Protein AF-A0A2A4IQQ9-F1 (afdb_monomer_lite)

Radius of gyration: 12.37 Å; chains: 1; bounding box: 28×28×32 Å

pLDDT: mean 91.97, std 7.65, range [53.97, 97.88]

Structure (mmCIF, N/CA/C/O backbone):
data_AF-A0A2A4IQQ9-F1
#
_entry.id   AF-A0A2A4IQQ9-F1
#
loop_
_atom_site.group_PDB
_atom_site.id
_atom_site.type_symbol
_atom_site.label_atom_id
_atom_si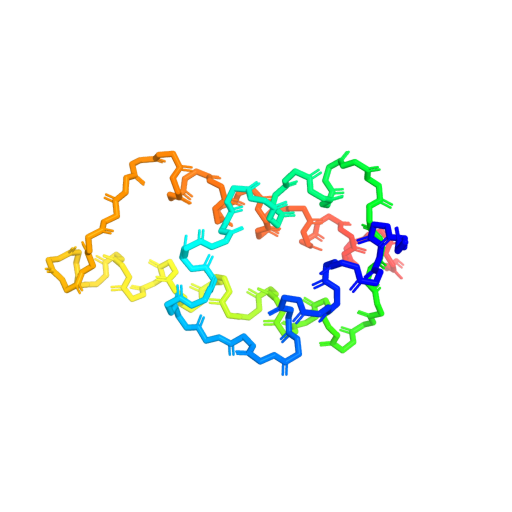te.label_alt_id
_atom_site.label_comp_id
_atom_site.label_asym_id
_atom_site.label_entity_id
_atom_site.label_seq_id
_atom_site.pdbx_PDB_ins_code
_atom_site.Cartn_x
_atom_site.Cartn_y
_atom_site.Cartn_z
_atom_site.occupancy
_atom_site.B_iso_or_equiv
_atom_site.auth_seq_id
_atom_site.auth_comp_id
_atom_site.auth_asym_id
_atom_site.auth_atom_id
_atom_site.pdbx_PDB_model_num
ATOM 1 N N . MET A 1 1 ? 4.132 14.692 -16.062 1.00 70.50 1 MET A N 1
ATOM 2 C CA . MET A 1 1 ? 4.654 13.919 -14.917 1.00 70.50 1 MET A CA 1
ATOM 3 C C . MET A 1 1 ? 4.435 12.455 -15.249 1.00 70.50 1 MET A C 1
ATOM 5 O O . MET A 1 1 ? 3.364 12.153 -15.763 1.00 70.50 1 MET A O 1
ATOM 9 N N . SER A 1 2 ? 5.443 11.590 -15.117 1.00 92.31 2 SER A N 1
ATOM 10 C CA . SER A 1 2 ? 5.252 10.153 -15.378 1.00 92.31 2 SER A CA 1
ATOM 11 C C . SER A 1 2 ? 4.526 9.481 -14.210 1.00 92.31 2 SER A C 1
ATOM 13 O O . SER A 1 2 ? 4.594 9.982 -13.088 1.00 92.31 2 SER A O 1
ATOM 15 N N . ILE A 1 3 ? 3.888 8.330 -14.452 1.00 94.50 3 ILE A N 1
ATOM 16 C CA . ILE A 1 3 ? 3.223 7.548 -13.392 1.00 94.50 3 ILE A CA 1
ATOM 17 C C . ILE A 1 3 ? 4.196 7.159 -12.265 1.00 94.50 3 ILE A C 1
ATOM 19 O O . ILE A 1 3 ? 3.823 7.173 -11.098 1.00 94.50 3 ILE A O 1
ATOM 23 N N . ASN A 1 4 ? 5.473 6.916 -12.597 1.00 95.00 4 ASN A N 1
ATOM 24 C CA . ASN A 1 4 ? 6.518 6.622 -11.611 1.00 95.00 4 ASN A CA 1
ATOM 25 C C . ASN A 1 4 ? 6.846 7.847 -10.750 1.00 95.00 4 ASN A C 1
ATOM 27 O O . ASN A 1 4 ? 6.991 7.721 -9.542 1.00 95.00 4 ASN A O 1
ATOM 31 N N . GLN A 1 5 ? 6.949 9.038 -11.354 1.00 95.19 5 GLN A N 1
ATOM 32 C CA . GLN A 1 5 ? 7.191 10.278 -10.606 1.00 95.19 5 GLN A CA 1
ATOM 33 C C . GLN A 1 5 ? 6.008 10.628 -9.706 1.00 95.19 5 GLN A C 1
ATOM 35 O O . GLN A 1 5 ? 6.206 11.076 -8.583 1.00 95.19 5 GLN A O 1
ATOM 40 N N . GLU A 1 6 ? 4.785 10.424 -10.193 1.00 95.56 6 GLU A N 1
ATOM 41 C CA . GLU A 1 6 ? 3.574 10.641 -9.408 1.00 95.56 6 GLU A CA 1
ATOM 42 C C . GLU A 1 6 ? 3.542 9.727 -8.182 1.00 95.56 6 GLU A C 1
ATOM 44 O O . GLU A 1 6 ? 3.387 10.210 -7.062 1.00 95.56 6 GLU A O 1
ATOM 49 N N . LEU A 1 7 ? 3.788 8.430 -8.379 1.00 96.19 7 LEU A N 1
ATOM 50 C CA . LEU A 1 7 ? 3.830 7.466 -7.288 1.00 96.19 7 LEU A CA 1
ATOM 51 C C . LEU A 1 7 ? 4.973 7.758 -6.303 1.00 96.19 7 LEU A C 1
ATOM 53 O O . LEU A 1 7 ? 4.748 7.796 -5.095 1.00 96.19 7 LEU A O 1
ATOM 57 N N . ALA A 1 8 ? 6.182 8.031 -6.801 1.00 95.38 8 ALA A N 1
ATOM 58 C CA . ALA A 1 8 ? 7.328 8.369 -5.960 1.00 95.38 8 ALA A CA 1
ATOM 59 C C . ALA A 1 8 ? 7.062 9.616 -5.102 1.00 95.38 8 ALA A C 1
ATOM 61 O O . ALA A 1 8 ? 7.384 9.626 -3.917 1.00 95.38 8 ALA A O 1
ATOM 62 N N . ASN A 1 9 ? 6.406 10.642 -5.655 1.00 94.38 9 ASN A N 1
ATOM 63 C CA . ASN A 1 9 ? 6.050 11.849 -4.907 1.00 94.38 9 ASN A CA 1
ATOM 64 C C . ASN A 1 9 ? 5.093 11.568 -3.739 1.00 94.38 9 ASN A C 1
ATOM 66 O O . ASN A 1 9 ? 5.207 12.216 -2.698 1.00 94.38 9 ASN A O 1
ATOM 70 N N . ILE A 1 10 ? 4.178 10.605 -3.891 1.00 95.19 10 ILE A N 1
ATOM 71 C CA . ILE A 1 10 ? 3.294 10.168 -2.801 1.00 95.19 10 ILE A CA 1
ATOM 72 C C . ILE A 1 10 ? 4.113 9.462 -1.706 1.00 95.19 10 ILE A C 1
ATOM 74 O O . ILE A 1 10 ? 3.882 9.691 -0.519 1.00 95.19 10 ILE A O 1
ATOM 78 N N . ILE A 1 11 ? 5.092 8.637 -2.094 1.00 94.81 11 ILE A N 1
ATOM 79 C CA . ILE A 1 11 ? 5.854 7.779 -1.171 1.00 94.81 11 ILE A CA 1
ATOM 80 C C . ILE A 1 11 ? 6.965 8.536 -0.427 1.00 94.81 11 ILE A C 1
ATOM 82 O O . ILE A 1 11 ? 7.256 8.213 0.720 1.00 94.81 11 ILE A O 1
ATOM 86 N N . LEU A 1 12 ? 7.558 9.582 -1.012 1.00 91.81 12 LEU A N 1
ATOM 87 C CA . LEU A 1 12 ? 8.673 10.326 -0.398 1.00 91.81 12 LEU A CA 1
ATOM 88 C C . LEU A 1 12 ? 8.369 10.904 0.996 1.00 91.81 12 LEU A C 1
ATOM 90 O O . LEU A 1 12 ? 9.291 11.144 1.769 1.00 91.81 12 LEU A O 1
ATOM 94 N N . ASN A 1 13 ? 7.095 11.135 1.319 1.00 87.69 13 ASN A N 1
ATOM 95 C CA . ASN A 1 13 ? 6.658 11.621 2.631 1.00 87.69 13 ASN A CA 1
ATOM 96 C C . ASN A 1 13 ? 5.637 10.673 3.278 1.00 87.69 13 ASN A C 1
ATOM 98 O O . ASN A 1 13 ? 4.771 11.127 4.025 1.00 87.69 13 ASN A O 1
ATOM 102 N N . LEU A 1 14 ? 5.687 9.379 2.948 1.00 93.38 14 LEU A N 1
ATOM 103 C CA . LEU A 1 14 ? 4.665 8.420 3.354 1.00 93.38 14 LEU A CA 1
ATOM 104 C C . LEU A 1 14 ? 4.564 8.314 4.882 1.00 93.38 14 LEU A C 1
ATOM 106 O O . LEU A 1 14 ? 5.552 8.173 5.596 1.00 93.38 14 LEU A O 1
ATOM 110 N N . ASN A 1 15 ? 3.332 8.365 5.374 1.00 94.25 15 ASN A N 1
ATOM 111 C CA . ASN A 1 15 ? 2.943 8.007 6.733 1.00 94.25 15 ASN A CA 1
ATOM 112 C C . ASN A 1 15 ? 1.544 7.378 6.685 1.00 94.25 15 ASN A C 1
ATOM 114 O O . ASN A 1 15 ? 0.899 7.411 5.635 1.00 94.25 15 ASN A O 1
ATOM 118 N N . ASP A 1 16 ? 1.057 6.863 7.815 1.00 92.75 16 ASP A N 1
ATOM 119 C CA . ASP A 1 16 ? -0.246 6.192 7.919 1.00 92.75 16 ASP A CA 1
ATOM 120 C C . ASP A 1 16 ? -1.391 6.985 7.256 1.00 92.75 16 ASP A C 1
ATOM 122 O O . ASP A 1 16 ? -2.162 6.430 6.474 1.00 92.75 16 ASP A O 1
ATOM 126 N N . ASN A 1 17 ? -1.480 8.297 7.505 1.00 92.31 17 ASN A N 1
ATOM 127 C CA . ASN A 1 17 ? -2.549 9.141 6.962 1.00 92.31 17 ASN A CA 1
ATOM 128 C C . ASN A 1 17 ? -2.417 9.345 5.451 1.00 92.31 17 ASN A C 1
ATOM 130 O O . ASN A 1 17 ? -3.412 9.294 4.729 1.00 92.31 17 ASN A O 1
ATOM 134 N N . ILE A 1 18 ? -1.200 9.595 4.960 1.00 95.00 1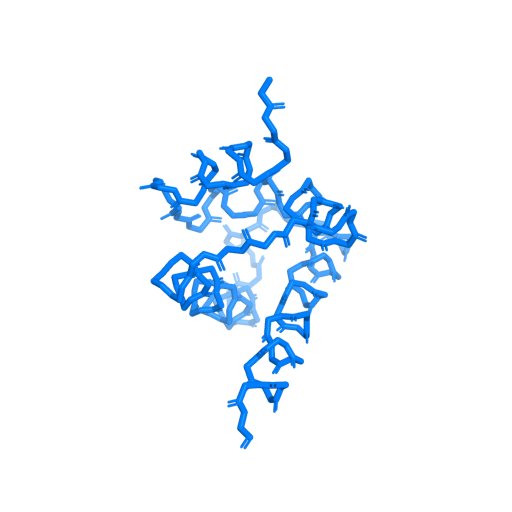8 ILE A N 1
ATOM 135 C CA . ILE A 1 18 ? -0.951 9.774 3.525 1.00 95.00 18 ILE A CA 1
ATOM 136 C C . ILE A 1 18 ? -1.227 8.465 2.790 1.00 95.00 18 ILE A C 1
ATOM 138 O O . ILE A 1 18 ? -1.906 8.486 1.765 1.00 95.00 18 ILE A O 1
ATOM 142 N N . LEU A 1 19 ? -0.772 7.337 3.330 1.00 95.88 19 LEU A N 1
ATOM 143 C CA . LEU A 1 19 ? -1.020 6.025 2.753 1.00 95.88 19 LEU A CA 1
ATOM 144 C C . LEU A 1 19 ? -2.516 5.713 2.705 1.00 95.88 19 LEU A C 1
ATOM 146 O O . LEU A 1 19 ? -3.030 5.332 1.658 1.00 95.88 19 LEU A O 1
ATOM 150 N N . LEU A 1 20 ? -3.234 5.939 3.804 1.00 94.44 20 LEU A N 1
ATOM 151 C CA . LEU A 1 20 ? -4.670 5.703 3.869 1.00 94.44 20 LEU A CA 1
ATOM 152 C C . LEU A 1 20 ? -5.440 6.553 2.847 1.00 94.44 20 LEU A C 1
ATOM 154 O O . LEU A 1 20 ? -6.236 6.026 2.060 1.00 94.44 20 LEU A O 1
ATOM 158 N N . ASN A 1 21 ? -5.169 7.860 2.829 1.00 94.19 21 ASN A N 1
ATOM 159 C CA . ASN A 1 21 ? -5.860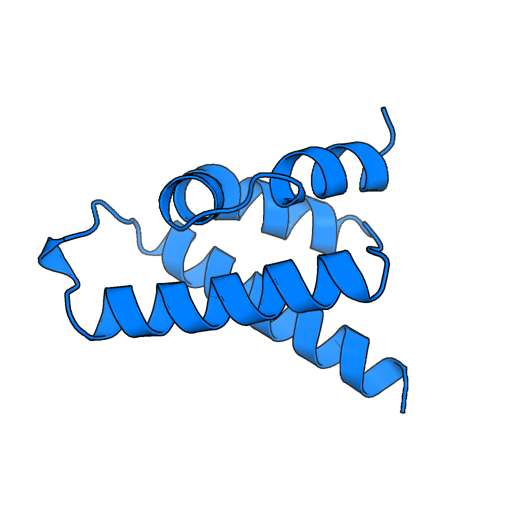 8.816 1.966 1.00 94.19 21 ASN A CA 1
ATOM 160 C C . ASN A 1 21 ? -5.558 8.598 0.478 1.00 94.19 21 ASN A C 1
ATOM 162 O O . ASN A 1 21 ? -6.423 8.853 -0.354 1.00 94.19 21 ASN A O 1
ATOM 166 N N . ASN A 1 22 ? -4.364 8.102 0.142 1.00 96.81 22 ASN A N 1
ATOM 167 C CA . ASN A 1 22 ? -3.943 7.878 -1.244 1.00 96.81 22 ASN A CA 1
ATOM 168 C C . ASN A 1 22 ? -3.993 6.402 -1.669 1.00 96.81 22 ASN A C 1
ATOM 170 O O . ASN A 1 22 ? -3.640 6.090 -2.802 1.00 96.81 22 ASN A O 1
ATOM 174 N N . SER A 1 23 ? -4.447 5.487 -0.808 1.00 97.12 23 SER A N 1
ATOM 175 C CA . SER A 1 23 ? -4.419 4.033 -1.048 1.00 97.12 23 SER A CA 1
ATOM 176 C C . SER A 1 23 ? -5.038 3.615 -2.388 1.00 97.12 23 SER A C 1
ATOM 178 O O . SER A 1 23 ? -4.474 2.788 -3.103 1.00 97.12 23 SER A O 1
ATOM 180 N N . LEU A 1 24 ? -6.165 4.217 -2.777 1.00 97.88 24 LEU A N 1
ATOM 181 C CA . LEU A 1 24 ? -6.813 3.944 -4.063 1.00 97.88 24 LEU A CA 1
ATOM 182 C C . LEU A 1 24 ? -5.956 4.391 -5.255 1.00 97.88 24 LEU A C 1
ATOM 184 O O . LEU A 1 24 ? -5.770 3.608 -6.186 1.00 97.88 24 LEU A O 1
ATOM 188 N N . GLN A 1 25 ? -5.391 5.598 -5.191 1.00 97.50 25 GLN A N 1
ATOM 189 C CA . GLN A 1 25 ? -4.532 6.149 -6.240 1.00 97.50 25 GLN A CA 1
ATOM 190 C C . GLN A 1 25 ? -3.220 5.365 -6.354 1.00 97.50 25 GLN A C 1
ATOM 192 O O . GLN A 1 25 ? -2.811 5.007 -7.452 1.00 97.50 25 GLN A O 1
ATOM 197 N N . ILE A 1 26 ? -2.585 5.034 -5.226 1.00 97.75 26 ILE A N 1
ATOM 198 C CA . ILE A 1 26 ? -1.367 4.214 -5.186 1.00 97.75 26 ILE A CA 1
ATOM 199 C C . ILE A 1 26 ? -1.627 2.860 -5.860 1.00 97.75 26 ILE A C 1
ATOM 201 O O . ILE A 1 26 ? -0.875 2.457 -6.748 1.00 97.75 26 ILE A O 1
ATOM 205 N N . LYS A 1 27 ? -2.723 2.181 -5.488 1.00 97.62 27 LYS A N 1
ATOM 206 C CA . LYS A 1 27 ? -3.151 0.925 -6.119 1.00 97.62 27 LYS A CA 1
ATOM 207 C C . LYS A 1 27 ? -3.321 1.103 -7.631 1.00 97.62 27 LYS A C 1
ATOM 209 O O . LYS A 1 27 ? -2.811 0.295 -8.398 1.00 97.62 27 LYS A O 1
ATOM 214 N N . GLU A 1 28 ? -4.024 2.139 -8.077 1.00 97.62 28 GLU A N 1
ATOM 215 C CA . GLU A 1 28 ? -4.241 2.390 -9.507 1.00 97.62 28 GLU A CA 1
ATOM 216 C C . GLU A 1 28 ? -2.938 2.641 -10.268 1.00 97.62 28 GLU A C 1
ATOM 218 O O . GLU A 1 28 ? -2.753 2.074 -11.345 1.00 97.62 28 GLU A O 1
ATOM 223 N N . LEU A 1 29 ? -2.010 3.414 -9.703 1.00 97.31 29 LEU A N 1
ATOM 224 C CA . LEU A 1 29 ? -0.706 3.685 -10.309 1.00 97.31 29 LEU A CA 1
ATOM 225 C C . LEU A 1 29 ? 0.122 2.402 -10.457 1.00 97.31 29 LEU A C 1
ATOM 227 O O . LEU A 1 29 ? 0.613 2.119 -11.551 1.00 97.31 29 LEU A O 1
ATOM 231 N N . LEU A 1 30 ? 0.215 1.584 -9.403 1.00 95.88 30 LEU A N 1
ATOM 232 C CA . LEU A 1 30 ? 0.923 0.298 -9.443 1.00 95.88 30 LEU A CA 1
ATOM 233 C C . LEU A 1 30 ? 0.339 -0.655 -10.498 1.00 95.88 30 LEU A C 1
ATOM 235 O O . LEU A 1 30 ? 1.076 -1.302 -11.241 1.00 95.88 30 LEU A O 1
ATOM 239 N N . TYR A 1 31 ? -0.989 -0.730 -10.600 1.00 95.12 31 TYR A N 1
ATOM 240 C CA . TYR A 1 31 ? -1.661 -1.587 -11.583 1.00 95.12 31 TYR A CA 1
ATOM 241 C C . TYR A 1 31 ? -1.640 -1.004 -13.003 1.00 95.12 31 TYR A C 1
ATOM 243 O O . TYR A 1 31 ? -1.772 -1.752 -13.969 1.00 95.12 31 TYR A O 1
ATOM 251 N N . SER A 1 32 ? -1.402 0.301 -13.144 1.00 95.62 32 SER A N 1
ATOM 252 C CA . SER A 1 32 ? -1.177 0.975 -14.430 1.00 95.62 32 SER A CA 1
ATOM 253 C C . SER A 1 32 ? 0.266 0.846 -14.934 1.00 95.62 32 SER A C 1
ATOM 255 O O . SER A 1 32 ? 0.612 1.426 -15.962 1.00 95.62 32 SER A O 1
ATOM 257 N N . GLY A 1 33 ? 1.109 0.083 -14.230 1.00 92.69 33 GLY A N 1
ATOM 258 C CA . GLY A 1 33 ? 2.487 -0.202 -14.624 1.00 92.69 33 GLY A CA 1
ATOM 259 C C . GLY A 1 33 ? 3.527 0.724 -14.001 1.00 92.69 33 GLY A C 1
ATOM 260 O O . GLY A 1 33 ? 4.635 0.807 -14.530 1.00 92.69 33 GLY A O 1
ATOM 261 N N . ALA A 1 34 ? 3.198 1.429 -12.912 1.00 94.31 34 ALA A N 1
ATOM 262 C CA . ALA A 1 34 ? 4.212 2.169 -12.176 1.00 94.31 34 ALA A CA 1
ATOM 263 C C . ALA A 1 34 ? 5.237 1.199 -11.570 1.00 94.31 34 ALA A C 1
ATOM 265 O O . ALA A 1 34 ? 4.871 0.203 -10.946 1.00 94.31 34 ALA A O 1
ATOM 266 N N . VAL A 1 35 ? 6.516 1.512 -11.756 1.00 90.88 35 VAL A N 1
ATOM 267 C CA . VAL A 1 35 ? 7.649 0.756 -11.215 1.00 90.88 35 VAL A CA 1
ATOM 268 C C . VAL A 1 35 ? 8.411 1.672 -10.273 1.00 90.88 35 VAL A C 1
ATOM 270 O O . VAL A 1 35 ? 8.771 2.795 -10.640 1.00 90.88 35 VAL A O 1
ATOM 273 N N . LEU A 1 36 ? 8.623 1.186 -9.057 1.00 90.69 36 LEU A N 1
ATOM 274 C CA . LEU A 1 36 ? 9.394 1.852 -8.020 1.00 90.69 36 LEU A CA 1
ATOM 275 C C . LEU A 1 36 ? 10.808 1.282 -7.982 1.00 90.69 36 LEU A C 1
ATOM 277 O O . LEU A 1 36 ? 11.025 0.132 -8.354 1.00 90.69 36 LEU A O 1
ATOM 281 N N . ASP A 1 37 ? 11.760 2.093 -7.528 1.00 90.88 37 ASP A N 1
ATOM 282 C CA . ASP A 1 37 ? 13.050 1.558 -7.099 1.00 90.88 37 ASP A CA 1
ATOM 283 C C . ASP A 1 37 ? 12.891 0.724 -5.816 1.00 90.88 37 ASP A C 1
ATOM 285 O O . ASP A 1 37 ? 11.843 0.752 -5.160 1.00 90.88 37 ASP A O 1
ATOM 289 N N . ASP A 1 38 ? 13.928 -0.033 -5.465 1.00 89.94 38 ASP A N 1
ATOM 290 C CA . ASP A 1 38 ? 13.888 -0.971 -4.340 1.00 89.94 38 ASP A CA 1
ATOM 291 C C . ASP A 1 38 ? 13.576 -0.267 -3.008 1.00 89.94 38 ASP A C 1
ATOM 293 O O . ASP A 1 38 ? 12.781 -0.764 -2.213 1.00 89.94 38 ASP A O 1
ATOM 297 N N . ALA A 1 39 ? 14.129 0.930 -2.786 1.00 92.06 39 ALA A N 1
ATOM 298 C CA . ALA A 1 39 ? 13.962 1.668 -1.535 1.00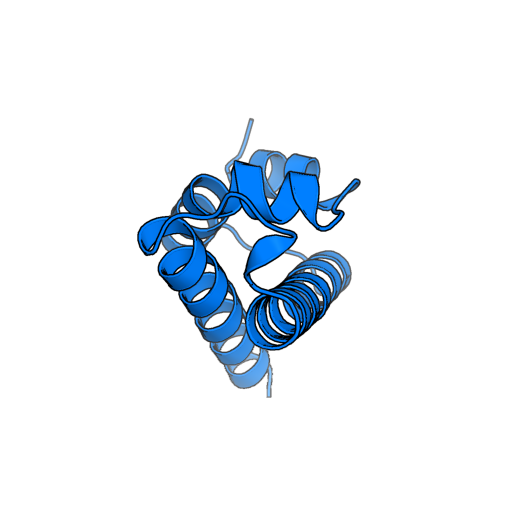 92.06 39 ALA A CA 1
ATOM 299 C C . ALA A 1 39 ? 12.525 2.182 -1.351 1.00 92.06 39 ALA A C 1
ATOM 301 O O . ALA A 1 39 ? 11.940 2.062 -0.268 1.00 92.06 39 ALA A O 1
ATOM 302 N N . LEU A 1 40 ? 11.927 2.742 -2.406 1.00 94.31 40 LEU A N 1
ATOM 303 C CA . LEU A 1 40 ? 10.531 3.177 -2.387 1.00 94.31 40 LEU A CA 1
ATOM 304 C C . LEU A 1 40 ? 9.573 1.983 -2.339 1.00 94.31 40 LEU A C 1
ATOM 306 O O . LEU A 1 40 ? 8.533 2.066 -1.683 1.00 94.31 40 LEU A O 1
ATOM 310 N N . SER A 1 41 ? 9.933 0.877 -2.994 1.00 93.69 41 SER A N 1
ATOM 311 C CA . SER A 1 41 ? 9.185 -0.380 -2.948 1.00 93.69 41 SER A CA 1
ATOM 312 C C . SER A 1 41 ? 9.104 -0.930 -1.527 1.00 93.69 41 SER A C 1
ATOM 314 O O . SER A 1 41 ? 8.009 -1.198 -1.029 1.00 93.69 41 SER A O 1
ATOM 316 N N . GLU A 1 42 ? 10.245 -1.045 -0.846 1.00 93.62 42 GLU A N 1
ATOM 317 C CA . GLU A 1 42 ? 10.323 -1.504 0.542 1.00 93.62 42 GLU A CA 1
ATOM 318 C C . GLU A 1 42 ? 9.551 -0.567 1.476 1.00 93.62 42 GLU A C 1
ATOM 320 O O . GLU A 1 42 ? 8.723 -1.020 2.266 1.00 93.62 42 GLU A O 1
ATOM 325 N N . THR A 1 43 ? 9.739 0.749 1.324 1.00 95.44 43 THR A N 1
ATOM 326 C CA . THR A 1 43 ? 9.031 1.760 2.124 1.00 95.44 43 THR A CA 1
ATOM 327 C C . THR A 1 43 ? 7.515 1.608 2.007 1.00 95.44 43 THR A C 1
ATOM 329 O O . THR A 1 43 ? 6.809 1.603 3.021 1.00 95.44 43 THR A O 1
ATOM 332 N N . LEU A 1 44 ? 6.999 1.471 0.781 1.00 96.81 44 LEU A N 1
ATOM 333 C CA . LEU A 1 44 ? 5.568 1.311 0.544 1.00 96.81 44 LEU A CA 1
ATOM 334 C C . LEU A 1 44 ? 5.047 -0.018 1.102 1.00 96.81 44 LEU A C 1
ATOM 336 O O . LEU A 1 44 ? 3.968 -0.041 1.698 1.00 96.81 44 LEU A O 1
ATOM 340 N N . PHE A 1 45 ? 5.800 -1.105 0.929 1.00 96.69 45 PHE A N 1
ATOM 341 C CA . PHE A 1 45 ? 5.426 -2.425 1.424 1.00 96.69 45 PHE A CA 1
ATOM 342 C C . PHE A 1 45 ? 5.335 -2.454 2.953 1.00 96.69 45 PHE A C 1
ATOM 344 O O . PHE A 1 45 ? 4.265 -2.745 3.490 1.00 96.69 45 PHE A O 1
ATOM 351 N N . VAL A 1 46 ? 6.411 -2.068 3.648 1.00 96.19 46 VAL A N 1
ATOM 352 C CA . VAL A 1 46 ? 6.472 -2.046 5.118 1.00 96.19 46 VAL A CA 1
ATOM 353 C C . VAL A 1 46 ? 5.365 -1.161 5.685 1.00 96.19 46 VAL A C 1
ATOM 355 O O . VAL A 1 46 ? 4.586 -1.614 6.522 1.00 96.19 46 VAL A O 1
ATOM 358 N N . SER A 1 47 ? 5.212 0.059 5.159 1.00 97.25 47 SER A N 1
ATOM 359 C CA . SER A 1 47 ? 4.176 0.988 5.629 1.00 97.25 47 SER A CA 1
ATOM 360 C C . SER A 1 47 ? 2.761 0.429 5.439 1.00 97.25 47 SER A C 1
ATOM 362 O O . SER A 1 47 ? 1.890 0.637 6.283 1.00 97.25 47 SER A O 1
ATOM 364 N N . SER A 1 48 ? 2.515 -0.296 4.343 1.00 97.69 48 SER A N 1
ATOM 365 C CA . SER A 1 48 ? 1.208 -0.903 4.058 1.00 97.69 48 SER A CA 1
ATOM 366 C C . SER A 1 48 ? 0.883 -2.057 4.995 1.00 97.69 48 SER A C 1
ATOM 368 O O . SER A 1 48 ? -0.237 -2.130 5.503 1.00 97.69 48 SER A O 1
ATOM 370 N N . VAL A 1 49 ? 1.860 -2.920 5.271 1.00 97.31 49 VAL A N 1
ATOM 371 C CA . VAL A 1 49 ? 1.702 -4.020 6.229 1.00 97.31 49 VAL A CA 1
ATOM 372 C C . VAL A 1 49 ? 1.477 -3.476 7.642 1.00 97.31 49 VAL A C 1
ATOM 374 O O . VAL A 1 49 ? 0.539 -3.895 8.320 1.00 97.31 49 VAL A O 1
ATOM 377 N N . GLU A 1 50 ? 2.277 -2.498 8.072 1.00 96.44 50 GLU A N 1
ATOM 378 C CA . GLU A 1 50 ? 2.132 -1.878 9.392 1.00 96.44 50 GLU A CA 1
ATOM 379 C C . GLU A 1 50 ? 0.775 -1.191 9.567 1.00 96.44 50 GLU A C 1
ATOM 381 O O . GLU A 1 50 ? 0.134 -1.349 10.609 1.00 96.44 50 GLU A O 1
ATOM 386 N N . LEU A 1 51 ? 0.306 -0.451 8.557 1.00 95.62 51 LEU A N 1
ATOM 387 C CA . LEU A 1 51 ? -0.995 0.209 8.612 1.00 95.62 51 LEU A CA 1
ATOM 388 C C . LEU A 1 51 ? -2.136 -0.810 8.738 1.00 95.62 51 LEU A C 1
ATOM 390 O O . LEU A 1 51 ? -3.039 -0.609 9.552 1.00 95.62 51 LEU A O 1
ATOM 394 N N . LEU A 1 52 ? -2.090 -1.919 7.991 1.00 95.50 52 LEU A N 1
ATOM 395 C CA . LEU A 1 52 ? -3.088 -2.987 8.108 1.00 95.50 52 LEU A CA 1
ATOM 396 C C . LEU A 1 52 ? -3.113 -3.599 9.513 1.00 95.50 52 LEU A C 1
ATOM 398 O O . LEU A 1 52 ? -4.197 -3.814 10.060 1.00 95.50 52 LEU A O 1
ATOM 402 N N . GLU A 1 53 ? -1.950 -3.837 10.122 1.00 95.69 53 GLU A N 1
ATOM 403 C CA . GLU A 1 53 ? -1.880 -4.386 11.480 1.00 95.69 53 GLU A CA 1
ATOM 404 C C . GLU A 1 53 ? -2.412 -3.393 12.525 1.00 95.69 53 GLU A C 1
ATOM 406 O O . GLU A 1 53 ? -3.157 -3.781 13.432 1.00 95.69 53 GLU A O 1
ATOM 411 N N . LYS A 1 54 ? -2.121 -2.094 12.369 1.00 94.19 54 LYS A N 1
ATOM 412 C CA . LYS A 1 54 ? -2.681 -1.039 13.229 1.00 94.19 54 LYS A CA 1
ATOM 413 C C . LYS A 1 54 ? -4.202 -0.949 13.105 1.00 94.19 54 LYS A C 1
ATOM 415 O O . LYS A 1 54 ? -4.879 -0.914 14.130 1.00 94.19 54 LYS A O 1
ATOM 420 N N . ILE A 1 55 ? -4.748 -0.978 11.885 1.00 91.75 55 ILE A N 1
ATOM 421 C CA . ILE A 1 55 ? -6.202 -0.975 11.640 1.00 91.75 55 ILE A CA 1
ATOM 422 C C . ILE A 1 55 ? -6.855 -2.210 12.265 1.00 91.75 55 ILE A C 1
ATOM 424 O O . ILE A 1 55 ? -7.906 -2.110 12.889 1.00 91.75 55 ILE A O 1
ATOM 428 N N . LYS A 1 56 ? -6.237 -3.384 12.119 1.00 91.00 56 LYS A N 1
ATOM 429 C CA . LYS A 1 56 ? -6.747 -4.631 12.697 1.00 91.00 56 LYS A CA 1
ATOM 430 C C . LYS A 1 56 ? -6.748 -4.601 14.226 1.00 91.00 56 LYS A C 1
ATOM 432 O O . LYS A 1 56 ? -7.676 -5.123 14.840 1.00 91.00 56 LYS A O 1
ATOM 437 N N . THR A 1 57 ? -5.725 -3.997 14.828 1.00 92.75 57 THR A N 1
ATOM 438 C CA . THR A 1 57 ? -5.581 -3.902 16.287 1.00 92.75 57 THR A CA 1
ATOM 439 C C . THR A 1 57 ? -6.512 -2.843 16.882 1.00 92.75 57 THR A C 1
ATOM 441 O O . THR A 1 57 ? -7.170 -3.111 17.884 1.00 92.75 57 THR A O 1
ATOM 444 N N . ASN A 1 58 ? -6.611 -1.668 16.249 1.00 90.56 58 ASN A N 1
ATOM 445 C CA . ASN A 1 58 ? -7.391 -0.521 16.724 1.00 90.56 58 ASN A CA 1
ATOM 446 C C . ASN A 1 58 ? -8.265 0.074 15.601 1.00 90.56 58 ASN A C 1
ATOM 448 O O . ASN A 1 58 ? -8.030 1.196 15.151 1.00 90.56 58 ASN A O 1
ATOM 452 N N . PRO A 1 59 ? -9.315 -0.630 15.144 1.00 82.38 59 PRO A N 1
ATOM 453 C CA . PRO A 1 59 ? -10.113 -0.190 13.995 1.00 82.38 59 PRO A CA 1
ATOM 454 C C . PRO A 1 59 ? -10.847 1.137 14.227 1.00 82.38 59 PRO A C 1
ATOM 456 O O . PRO A 1 59 ? -11.144 1.846 13.272 1.00 82.38 59 PRO A O 1
ATOM 459 N N . ASN A 1 60 ? -11.120 1.495 15.486 1.00 86.06 60 ASN A N 1
ATOM 460 C CA . ASN A 1 60 ? -11.831 2.727 15.841 1.00 86.06 60 ASN A CA 1
ATOM 461 C C . ASN A 1 60 ? -10.964 3.994 15.734 1.00 86.06 60 ASN A C 1
ATOM 463 O O . ASN A 1 60 ? -11.519 5.091 15.712 1.00 86.06 60 ASN A O 1
ATOM 467 N N . ASP A 1 61 ? -9.636 3.858 15.654 1.00 84.69 61 ASP A N 1
ATOM 468 C CA . ASP A 1 61 ? -8.711 4.996 15.540 1.00 84.69 61 ASP A CA 1
ATOM 469 C C . ASP A 1 61 ? -8.627 5.529 14.098 1.00 84.69 61 ASP A C 1
ATOM 471 O O . ASP A 1 61 ? -8.077 6.604 13.851 1.00 84.69 61 ASP A O 1
ATOM 475 N N . TYR A 1 62 ? -9.209 4.801 13.140 1.00 79.62 62 TYR A N 1
ATOM 476 C CA . TYR A 1 62 ? -9.147 5.105 11.718 1.00 79.62 62 TYR A CA 1
ATOM 477 C C . TYR A 1 62 ? -10.552 5.30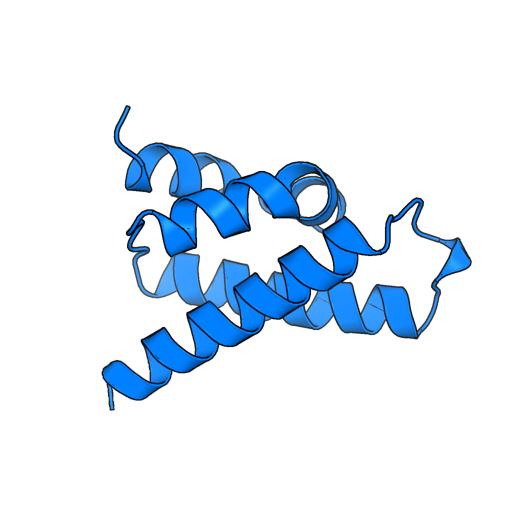4 11.145 1.00 79.62 62 TYR A C 1
ATOM 479 O O . TYR A 1 62 ? -11.420 4.441 11.246 1.00 79.62 62 TYR A O 1
ATOM 487 N N . THR A 1 63 ? -10.780 6.431 10.466 1.00 82.75 63 THR A N 1
ATOM 488 C CA . THR A 1 63 ? -11.951 6.577 9.586 1.00 82.75 63 THR A CA 1
ATOM 489 C C . THR A 1 63 ? -11.594 5.980 8.229 1.00 82.75 63 THR A C 1
ATOM 491 O O . THR A 1 63 ? -11.006 6.657 7.389 1.00 82.75 63 THR A O 1
ATOM 494 N N . ILE A 1 64 ? -11.896 4.693 8.044 1.00 84.88 64 ILE A N 1
ATOM 495 C CA . ILE A 1 64 ? -11.483 3.911 6.874 1.00 84.88 64 ILE A CA 1
ATOM 496 C C . ILE A 1 64 ? -12.658 3.171 6.228 1.00 84.88 64 ILE A C 1
ATOM 498 O O . ILE A 1 64 ? -13.509 2.605 6.914 1.00 84.88 64 ILE A O 1
ATOM 502 N N . SER A 1 65 ? -12.702 3.158 4.893 1.00 91.25 65 SER A N 1
ATOM 503 C CA . SER A 1 65 ? -13.672 2.376 4.120 1.00 91.25 65 SER A CA 1
ATOM 504 C C . SER A 1 65 ? -13.147 0.978 3.763 1.00 91.25 65 SER A C 1
ATOM 506 O O . SER A 1 65 ? -11.941 0.747 3.645 1.00 91.25 65 SER A O 1
ATOM 508 N N . ASN A 1 66 ? -14.060 0.037 3.499 1.00 91.69 66 ASN A N 1
ATOM 509 C CA . ASN A 1 66 ? -13.697 -1.302 3.013 1.00 91.69 66 ASN A CA 1
ATOM 510 C C . ASN A 1 66 ? -12.891 -1.256 1.702 1.00 91.69 66 ASN A C 1
ATOM 512 O O . ASN A 1 66 ? -12.031 -2.105 1.478 1.00 91.69 66 ASN A O 1
ATOM 516 N N . GLU A 1 67 ? -13.144 -0.264 0.843 1.00 94.88 67 GLU A N 1
ATOM 517 C CA . GLU A 1 67 ? -12.406 -0.083 -0.411 1.00 94.88 67 GLU A CA 1
ATOM 518 C C . GLU A 1 67 ? -10.954 0.329 -0.166 1.00 94.88 67 GLU A C 1
ATOM 520 O O . GLU A 1 67 ? -10.060 -0.166 -0.850 1.00 94.88 67 GLU A O 1
ATOM 525 N N . GLN A 1 68 ? -10.701 1.180 0.832 1.00 95.31 68 GLN A N 1
ATOM 526 C CA . GLN A 1 68 ? -9.344 1.558 1.226 1.00 95.31 68 GLN A CA 1
ATOM 527 C C . GLN A 1 68 ? -8.589 0.363 1.822 1.00 95.31 68 GLN A C 1
ATOM 529 O O . GLN A 1 68 ? -7.444 0.127 1.449 1.00 95.31 68 GLN A O 1
ATOM 534 N N . ILE A 1 69 ? -9.235 -0.453 2.665 1.00 94.44 69 ILE A N 1
ATOM 535 C CA . ILE A 1 69 ? -8.635 -1.699 3.185 1.00 94.44 69 ILE A CA 1
ATOM 536 C C . ILE A 1 69 ? -8.278 -2.644 2.032 1.00 94.44 69 ILE A C 1
ATOM 538 O O . ILE A 1 69 ? -7.171 -3.180 1.977 1.00 94.44 69 ILE A O 1
ATOM 542 N N . ALA A 1 70 ? -9.198 -2.845 1.085 1.00 96.31 70 ALA A N 1
ATOM 543 C CA . ALA A 1 70 ? -8.947 -3.674 -0.090 1.00 96.31 70 ALA A CA 1
ATOM 544 C C . ALA A 1 70 ? -7.813 -3.106 -0.961 1.00 96.31 70 ALA A C 1
ATOM 546 O O . ALA A 1 70 ? -7.002 -3.864 -1.490 1.00 96.31 70 ALA A O 1
ATOM 547 N N . ALA A 1 71 ? -7.721 -1.781 -1.090 1.00 97.56 71 ALA A N 1
ATOM 548 C CA . ALA A 1 71 ? -6.647 -1.127 -1.824 1.00 97.56 71 ALA A CA 1
ATOM 549 C C . ALA A 1 71 ? -5.280 -1.342 -1.166 1.00 97.56 71 ALA A C 1
ATOM 551 O O . ALA A 1 71 ? -4.348 -1.724 -1.866 1.00 97.56 71 ALA A O 1
ATOM 552 N N . ILE A 1 72 ? -5.173 -1.179 0.156 1.00 97.25 72 ILE A N 1
ATOM 553 C CA . ILE A 1 72 ? -3.922 -1.415 0.894 1.00 97.25 72 ILE A CA 1
ATOM 554 C C . ILE A 1 72 ? -3.503 -2.889 0.788 1.00 97.25 72 ILE A C 1
ATOM 556 O O . ILE A 1 72 ? -2.351 -3.166 0.471 1.00 97.25 72 ILE A O 1
ATOM 560 N N . ASN A 1 73 ? -4.435 -3.840 0.925 1.00 96.88 73 ASN A N 1
ATOM 561 C CA . ASN A 1 73 ? -4.142 -5.261 0.686 1.00 96.88 73 ASN A CA 1
ATOM 562 C C . ASN A 1 73 ? -3.635 -5.524 -0.745 1.00 96.88 73 ASN A C 1
ATOM 564 O O . ASN A 1 73 ? -2.683 -6.273 -0.944 1.00 96.88 73 ASN A O 1
ATOM 568 N N . ASN A 1 74 ? -4.236 -4.891 -1.757 1.00 97.25 74 ASN A N 1
ATOM 569 C CA . ASN A 1 74 ? -3.790 -5.038 -3.145 1.00 97.25 74 ASN A CA 1
ATOM 570 C C . ASN A 1 74 ? -2.409 -4.429 -3.400 1.00 97.25 74 ASN A C 1
ATOM 572 O O . ASN A 1 74 ? -1.683 -4.946 -4.249 1.00 97.25 74 ASN A O 1
ATOM 576 N N . ILE A 1 75 ? -2.060 -3.348 -2.696 1.00 97.38 75 ILE A N 1
ATOM 577 C CA . ILE A 1 75 ? -0.715 -2.768 -2.721 1.00 97.38 75 ILE A CA 1
ATOM 578 C C . ILE A 1 75 ? 0.277 -3.795 -2.179 1.00 97.38 75 ILE A C 1
ATOM 580 O O . ILE A 1 75 ? 1.206 -4.143 -2.898 1.00 97.38 75 ILE A O 1
ATOM 584 N N . VAL A 1 76 ? 0.035 -4.342 -0.981 1.00 96.88 76 VAL A N 1
ATOM 585 C CA . VAL A 1 76 ? 0.879 -5.386 -0.368 1.00 96.88 76 VAL A CA 1
ATOM 586 C C . VAL A 1 76 ? 1.089 -6.550 -1.338 1.00 96.88 76 VAL A C 1
ATOM 588 O O . VAL A 1 76 ? 2.225 -6.817 -1.715 1.00 96.88 76 VAL A O 1
ATOM 591 N N . ASN A 1 77 ? 0.007 -7.144 -1.852 1.00 94.81 77 ASN A N 1
ATOM 592 C CA . ASN A 1 77 ? 0.084 -8.264 -2.798 1.00 94.81 77 ASN A CA 1
ATOM 593 C C . ASN A 1 77 ? 0.895 -7.922 -4.059 1.00 94.81 77 ASN A C 1
ATOM 595 O O . ASN A 1 77 ? 1.653 -8.743 -4.572 1.00 94.81 77 ASN A O 1
ATOM 599 N N . LYS A 1 78 ? 0.727 -6.708 -4.601 1.00 94.00 78 LYS A N 1
ATOM 600 C CA . LYS A 1 78 ? 1.449 -6.278 -5.804 1.00 94.00 78 LYS A CA 1
ATOM 601 C C . LYS A 1 78 ? 2.943 -6.102 -5.531 1.00 94.00 78 LYS A C 1
ATOM 603 O O . LYS A 1 78 ? 3.752 -6.434 -6.399 1.00 94.00 78 LYS A O 1
ATOM 608 N N . MET A 1 79 ? 3.300 -5.611 -4.347 1.00 92.44 79 MET A N 1
ATOM 609 C CA . MET A 1 79 ? 4.693 -5.483 -3.930 1.00 92.44 79 MET A CA 1
ATOM 610 C C . MET A 1 79 ? 5.326 -6.859 -3.696 1.00 92.44 79 MET A C 1
ATOM 612 O O . MET A 1 79 ? 6.395 -7.107 -4.239 1.00 92.44 79 MET A O 1
ATOM 616 N N . GLU A 1 80 ? 4.646 -7.783 -3.007 1.00 91.12 80 GLU A N 1
ATOM 617 C CA . GLU A 1 80 ? 5.129 -9.163 -2.805 1.00 91.12 80 GLU A CA 1
ATOM 618 C C . GLU A 1 80 ? 5.439 -9.868 -4.128 1.00 91.12 80 GLU A C 1
ATOM 620 O O . GLU A 1 80 ? 6.507 -10.456 -4.278 1.00 91.12 80 GLU A O 1
ATOM 625 N N . LEU A 1 81 ? 4.539 -9.765 -5.113 1.00 88.44 81 LEU A N 1
ATOM 626 C CA . LEU A 1 81 ? 4.768 -10.314 -6.453 1.00 88.44 81 LEU A CA 1
ATOM 627 C C . LEU A 1 81 ? 6.006 -9.704 -7.116 1.00 88.44 81 LEU A C 1
ATOM 629 O O . LEU A 1 81 ? 6.808 -10.425 -7.695 1.00 88.44 81 LEU A O 1
ATOM 633 N N . SER A 1 82 ? 6.175 -8.386 -6.993 1.00 84.06 82 SER A N 1
ATOM 634 C CA . SER A 1 82 ? 7.322 -7.682 -7.574 1.00 84.06 82 SER A CA 1
ATOM 635 C C . SER A 1 82 ? 8.646 -8.105 -6.929 1.00 84.06 82 SER A C 1
ATOM 637 O O . SER A 1 82 ? 9.653 -8.164 -7.622 1.00 84.06 82 SER A O 1
ATOM 639 N N . PHE A 1 83 ? 8.651 -8.428 -5.631 1.00 83.31 83 PHE A N 1
ATOM 640 C CA . PHE A 1 83 ? 9.838 -8.949 -4.947 1.00 83.31 83 PHE A CA 1
ATOM 641 C C . PHE A 1 83 ? 10.144 -10.405 -5.311 1.00 83.31 83 PHE A C 1
ATOM 643 O O . PHE A 1 83 ? 11.311 -10.750 -5.449 1.00 83.31 83 PHE A O 1
ATOM 650 N N . MET A 1 84 ? 9.124 -11.246 -5.508 1.00 81.19 84 MET A N 1
ATOM 651 C CA . MET A 1 84 ? 9.323 -12.633 -5.955 1.00 81.19 84 MET A CA 1
ATOM 652 C C . MET A 1 84 ? 9.823 -12.723 -7.401 1.00 81.19 84 MET A C 1
ATOM 654 O O . MET A 1 84 ? 10.598 -13.617 -7.710 1.00 81.19 84 MET A O 1
ATOM 658 N N . ASP A 1 85 ? 9.423 -11.799 -8.280 1.00 70.75 85 ASP A N 1
ATOM 659 C CA . ASP A 1 85 ? 9.918 -11.741 -9.665 1.00 70.75 85 ASP A CA 1
ATOM 660 C C . ASP A 1 85 ? 11.413 -11.344 -9.758 1.00 70.75 85 ASP A C 1
ATOM 662 O O . ASP A 1 85 ? 12.013 -11.452 -10.831 1.00 70.75 85 ASP A O 1
ATOM 666 N N . LEU A 1 86 ? 12.011 -10.859 -8.661 1.00 59.09 86 LEU A N 1
ATOM 667 C CA . LEU A 1 86 ? 13.427 -10.482 -8.572 1.00 59.09 86 LEU A CA 1
ATOM 668 C C . LEU A 1 86 ? 14.339 -11.622 -8.071 1.00 59.09 86 LEU A C 1
ATOM 670 O O . LEU A 1 86 ? 15.560 -11.486 -8.199 1.00 59.09 86 LEU A O 1
ATOM 674 N N . GLU A 1 87 ? 13.781 -12.709 -7.517 1.00 53.97 87 GLU A N 1
ATOM 675 C CA . GLU A 1 87 ? 14.511 -13.925 -7.086 1.00 53.97 87 GLU A CA 1
ATOM 676 C C . GLU A 1 87 ? 14.712 -14.938 -8.229 1.00 53.97 87 GLU A C 1
ATOM 678 O O . GLU A 1 87 ? 1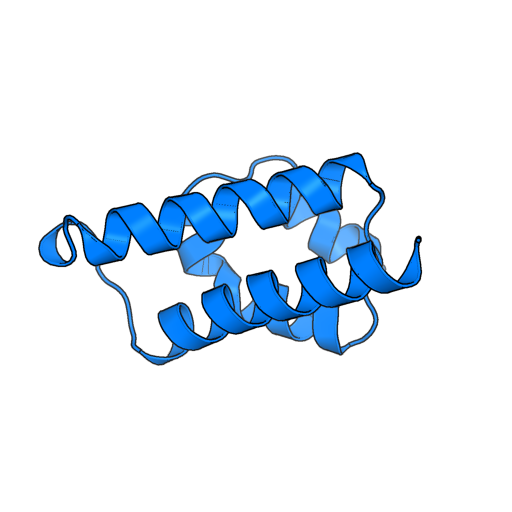5.825 -15.518 -8.299 1.00 53.97 87 GLU A O 1
#

Sequence (87 aa):
MSINQELANIILNLNDNILLNNSLQIKELLYSGAVLDDALSETLFVSSVELLEKIKTNPNDYTISNEQIAAINNIVNKMELSFMDLE

Foldseek 3Di:
DDLQVVLVVLQVPDALVSCLVCLQVNLVSLVVPHDYDPVSLVSLQVRLVVSLVVCVVCVPVDPHDPVSNVSSVSSNVSSVVVVVVVD

Secondary structure (DSSP, 8-state):
--HHHHHHHHHTT--HHHHHHHHHHHHHHHHTT----HHHHHHHHHHHHHHHHHHHH-GGG----HHHHHHHHHHHHHHHHHHHTT-